Protein AF-A0A662U2E0-F1 (afdb_monomer)

Structure (mmCIF, N/CA/C/O backbone):
data_AF-A0A662U2E0-F1
#
_entry.id   AF-A0A662U2E0-F1
#
loop_
_atom_site.group_PDB
_atom_site.id
_atom_site.type_symbol
_atom_site.label_atom_id
_atom_site.label_alt_id
_atom_site.label_comp_id
_atom_site.label_asym_id
_atom_site.label_entity_id
_atom_site.label_seq_id
_atom_site.pdbx_PDB_ins_code
_atom_site.Cartn_x
_atom_site.Cartn_y
_atom_site.Cartn_z
_atom_site.occupancy
_atom_site.B_iso_or_equiv
_atom_site.auth_seq_id
_atom_site.auth_comp_id
_atom_site.auth_asym_id
_atom_site.auth_atom_id
_atom_site.pdbx_PDB_model_num
ATOM 1 N N . MET A 1 1 ? 13.851 1.435 -2.574 1.00 81.62 1 MET A N 1
ATOM 2 C CA . MET A 1 1 ? 13.559 1.174 -1.147 1.00 81.62 1 MET A CA 1
ATOM 3 C C . MET A 1 1 ? 12.090 1.468 -0.915 1.00 81.62 1 MET A C 1
ATOM 5 O O . MET A 1 1 ? 11.620 2.479 -1.427 1.00 81.62 1 MET A O 1
ATOM 9 N N . ILE A 1 2 ? 11.378 0.579 -0.222 1.00 93.62 2 ILE A N 1
ATOM 10 C CA . ILE A 1 2 ? 9.957 0.772 0.087 1.00 93.62 2 ILE A CA 1
ATOM 11 C C . ILE A 1 2 ? 9.835 1.916 1.096 1.00 93.62 2 ILE A C 1
ATOM 13 O O . ILE A 1 2 ? 10.572 1.949 2.080 1.00 93.62 2 ILE A O 1
ATOM 17 N N . LYS A 1 3 ? 8.917 2.849 0.850 1.00 96.50 3 LYS A N 1
ATOM 18 C CA . LYS A 1 3 ? 8.570 3.929 1.776 1.00 96.50 3 LYS A CA 1
ATOM 19 C C . LYS A 1 3 ? 7.109 3.786 2.162 1.00 96.50 3 LYS A C 1
ATOM 21 O O . LYS A 1 3 ? 6.255 3.674 1.290 1.00 96.50 3 LYS A O 1
ATOM 26 N N . VAL A 1 4 ? 6.831 3.815 3.458 1.00 98.06 4 VAL A N 1
ATOM 27 C CA . VAL A 1 4 ? 5.469 3.790 3.998 1.00 98.06 4 VAL A CA 1
ATOM 28 C C . VAL A 1 4 ? 5.319 4.989 4.918 1.00 98.06 4 VAL A C 1
ATOM 30 O O . VAL A 1 4 ? 6.100 5.152 5.853 1.00 98.06 4 VAL A O 1
ATOM 33 N N . LYS A 1 5 ? 4.338 5.846 4.640 1.00 98.31 5 LYS A N 1
ATOM 34 C CA . LYS A 1 5 ? 4.070 7.056 5.418 1.00 98.31 5 LYS A CA 1
ATOM 35 C C . LYS A 1 5 ? 2.599 7.114 5.801 1.00 98.31 5 LYS A C 1
ATOM 37 O O . LYS A 1 5 ? 1.742 7.131 4.924 1.00 98.31 5 LYS A O 1
ATOM 42 N N . LEU A 1 6 ? 2.308 7.199 7.096 1.00 98.12 6 LEU A N 1
ATOM 43 C CA . LEU A 1 6 ? 0.971 7.536 7.583 1.00 98.12 6 LEU A CA 1
ATOM 44 C C . LEU A 1 6 ? 0.694 9.016 7.286 1.00 98.12 6 LEU A C 1
ATOM 46 O O . LEU A 1 6 ? 1.470 9.879 7.696 1.00 98.12 6 LEU A O 1
ATOM 50 N N . ILE A 1 7 ? -0.387 9.310 6.562 1.00 98.06 7 ILE A N 1
ATOM 51 C CA . ILE A 1 7 ? -0.762 10.687 6.192 1.00 98.06 7 ILE A CA 1
ATOM 52 C C . ILE A 1 7 ? -2.059 11.159 6.850 1.00 98.06 7 ILE A C 1
ATOM 54 O O . ILE A 1 7 ? -2.278 12.361 6.981 1.00 98.06 7 ILE A O 1
ATOM 58 N N . ARG A 1 8 ? -2.917 10.229 7.277 1.00 98.12 8 ARG A N 1
ATOM 59 C CA . ARG A 1 8 ? -4.163 10.529 7.984 1.00 98.12 8 ARG A CA 1
ATOM 60 C C . ARG A 1 8 ? -4.555 9.353 8.864 1.00 98.12 8 ARG A C 1
ATOM 62 O O . ARG A 1 8 ? -4.303 8.208 8.504 1.00 98.12 8 ARG A O 1
ATOM 69 N N . TYR A 1 9 ? -5.189 9.645 9.988 1.00 98.19 9 TYR A N 1
ATOM 70 C CA . TYR A 1 9 ? -5.800 8.656 10.866 1.00 98.19 9 TYR A CA 1
ATOM 71 C C . TYR A 1 9 ? -7.027 9.262 11.559 1.00 98.19 9 TYR A C 1
ATOM 73 O O . TYR A 1 9 ? -7.166 10.490 11.582 1.00 98.19 9 TYR A O 1
ATOM 81 N N . THR A 1 10 ? -7.907 8.421 12.105 1.00 98.38 10 THR A N 1
ATOM 82 C CA . THR A 1 10 ? -8.999 8.846 12.993 1.00 98.38 10 THR A CA 1
ATOM 83 C C . THR A 1 10 ? -8.418 9.328 14.331 1.00 98.38 10 THR A C 1
ATOM 85 O O . THR A 1 10 ? -7.843 8.511 15.058 1.00 98.38 10 THR A O 1
ATOM 88 N N . PRO A 1 11 ? -8.538 10.623 14.691 1.00 96.81 11 PRO A N 1
ATOM 89 C CA . PRO A 1 11 ? -8.102 11.110 15.999 1.00 96.81 11 PRO A CA 1
ATOM 90 C C . PRO A 1 11 ? -8.826 10.369 17.125 1.00 96.81 11 PRO A C 1
ATOM 92 O O . PRO A 1 11 ? -10.008 10.065 16.991 1.00 96.81 11 PRO A O 1
ATOM 95 N N . GLU A 1 12 ? -8.118 10.064 18.216 1.00 96.62 12 GLU A N 1
ATOM 96 C CA . GLU A 1 12 ? -8.661 9.277 19.339 1.00 96.62 12 GLU A CA 1
ATOM 97 C C . GLU A 1 12 ? -9.283 7.928 18.900 1.00 96.62 12 GLU A C 1
ATOM 99 O O . GLU A 1 12 ? -10.229 7.438 19.515 1.00 96.62 12 GLU A O 1
ATOM 104 N N . GLY A 1 13 ? -8.757 7.303 17.836 1.00 97.38 13 GLY A N 1
ATOM 105 C CA . GLY A 1 13 ? -9.325 6.088 17.239 1.00 97.38 13 GLY A CA 1
ATOM 106 C C . GLY A 1 13 ? -9.556 4.943 18.232 1.00 97.38 13 GLY A C 1
ATOM 107 O O . GLY A 1 13 ? -10.618 4.332 18.218 1.00 97.38 13 GLY A O 1
ATOM 108 N N . GLU A 1 14 ? -8.624 4.692 19.153 1.00 97.00 14 GLU A N 1
ATOM 109 C CA . GLU A 1 14 ? -8.792 3.656 20.188 1.00 97.00 14 GLU A CA 1
ATOM 110 C C . GLU A 1 14 ? -9.975 3.951 21.119 1.00 97.00 14 GLU A C 1
ATOM 112 O O . GLU A 1 14 ? -10.781 3.068 21.419 1.00 97.00 14 GLU A O 1
ATOM 117 N N . LYS A 1 15 ? -10.134 5.213 21.526 1.00 97.75 15 LYS A N 1
ATOM 118 C CA . LYS A 1 15 ? -11.264 5.655 22.344 1.00 97.75 15 LYS A CA 1
ATOM 119 C C . LYS A 1 15 ? -12.578 5.536 21.580 1.00 97.75 15 LYS A C 1
ATOM 121 O O . LYS A 1 15 ? -13.570 5.103 22.159 1.00 97.75 15 LYS A O 1
ATOM 126 N N . LEU A 1 16 ? -12.587 5.848 20.283 1.00 97.44 16 LEU A N 1
ATOM 127 C CA . LEU A 1 16 ? -13.752 5.641 19.422 1.00 97.44 16 LEU A CA 1
ATOM 128 C C . LEU A 1 16 ? -14.165 4.168 19.368 1.00 97.44 16 LEU A C 1
ATOM 130 O O . LEU A 1 16 ? -15.339 3.869 19.575 1.00 97.44 16 LEU A O 1
ATOM 134 N N . VAL A 1 17 ? -13.213 3.253 19.168 1.00 97.31 17 VAL A N 1
ATOM 135 C CA . VAL A 1 17 ? -13.472 1.803 19.171 1.00 97.31 17 VAL A CA 1
ATOM 136 C C . VAL A 1 17 ? -14.022 1.353 20.529 1.00 97.31 17 VAL A C 1
ATOM 138 O O . VAL A 1 17 ? -15.043 0.667 20.587 1.00 97.31 17 VAL A O 1
ATOM 141 N N . ALA A 1 18 ? -13.392 1.773 21.630 1.00 97.19 18 ALA A N 1
ATOM 142 C CA . ALA A 1 18 ? -13.803 1.416 22.987 1.00 97.19 18 ALA A CA 1
ATOM 143 C C . ALA A 1 18 ? -15.207 1.934 23.343 1.00 97.19 18 ALA A C 1
ATOM 145 O O . ALA A 1 18 ? -16.041 1.185 23.860 1.00 97.19 18 ALA A O 1
ATOM 146 N N . VAL A 1 19 ? -15.495 3.204 23.042 1.00 96.94 19 VAL A N 1
ATOM 147 C CA . VAL A 1 19 ? -16.810 3.810 23.281 1.00 96.94 19 VAL A CA 1
ATOM 148 C C . VAL A 1 19 ? -17.873 3.147 22.411 1.00 96.94 19 VAL A C 1
ATOM 150 O O . VAL A 1 19 ? -18.921 2.792 22.943 1.00 96.94 19 VAL A O 1
ATOM 153 N N . ALA A 1 20 ? -17.609 2.911 21.122 1.00 95.62 20 ALA A N 1
ATOM 154 C CA . ALA A 1 20 ? -18.548 2.236 20.225 1.00 95.62 20 ALA A CA 1
ATOM 155 C C . ALA A 1 20 ? -18.879 0.814 20.709 1.00 95.62 20 ALA A C 1
ATOM 157 O O . ALA A 1 20 ? -20.051 0.439 20.781 1.00 95.62 20 ALA A O 1
ATOM 158 N N . ALA A 1 21 ? -17.867 0.054 21.140 1.00 95.56 21 ALA A N 1
ATOM 159 C CA . ALA A 1 21 ? -18.065 -1.266 21.730 1.00 95.56 21 ALA A CA 1
ATOM 160 C C . ALA A 1 21 ? -18.942 -1.197 22.991 1.00 95.56 21 ALA A C 1
ATOM 162 O O . ALA A 1 21 ? -19.917 -1.941 23.120 1.00 95.56 21 ALA A O 1
ATOM 163 N N . LYS A 1 22 ? -18.651 -0.264 23.906 1.00 94.75 22 LYS A N 1
ATOM 164 C CA . LYS A 1 22 ? -19.421 -0.075 25.143 1.00 94.75 22 LYS A CA 1
ATOM 165 C C . LYS A 1 22 ? -20.845 0.428 24.888 1.00 94.75 22 LYS A C 1
ATOM 167 O O . LYS A 1 22 ? -21.754 0.078 25.644 1.00 94.75 22 LYS A O 1
ATOM 172 N N . GLN A 1 23 ? -21.056 1.222 23.838 1.00 93.06 23 GLN A N 1
ATOM 173 C CA . GLN A 1 23 ? -22.358 1.791 23.481 1.00 93.06 23 GLN A CA 1
ATOM 174 C C . GLN A 1 23 ? -23.390 0.704 23.169 1.00 93.06 23 GLN A C 1
ATOM 176 O O . GLN A 1 23 ? -24.560 0.870 23.494 1.00 93.06 23 GLN A O 1
ATOM 181 N N . SER A 1 24 ? -22.957 -0.440 22.630 1.00 87.00 24 SER A N 1
ATOM 182 C CA . SER A 1 24 ? -23.836 -1.591 22.379 1.00 87.00 24 SER A CA 1
ATOM 183 C C . SER A 1 24 ? -24.408 -2.238 23.654 1.00 87.00 24 SER A C 1
ATOM 185 O O . SER A 1 24 ? -25.406 -2.951 23.590 1.00 87.00 24 SER A O 1
ATOM 187 N N . LEU A 1 25 ? -23.799 -1.980 24.819 1.00 89.94 25 LEU A N 1
ATOM 188 C CA . LEU A 1 25 ? -24.164 -2.579 26.111 1.00 89.94 25 LEU A CA 1
ATOM 189 C C . LEU A 1 25 ? -24.686 -1.556 27.127 1.00 89.94 25 LEU A C 1
ATOM 191 O O . LEU A 1 25 ? -25.287 -1.925 28.137 1.00 89.94 25 LEU A O 1
ATOM 195 N N . SER A 1 26 ? -24.423 -0.267 26.911 1.00 91.44 26 SER A N 1
ATOM 196 C CA . SER A 1 26 ? -24.744 0.784 27.868 1.00 91.44 26 SER A CA 1
ATOM 197 C C . SER A 1 26 ? -26.009 1.541 27.485 1.00 91.44 26 SER A C 1
ATOM 199 O O . SER A 1 26 ? -26.179 1.952 26.347 1.00 91.44 26 SER A O 1
ATOM 201 N N . ARG A 1 27 ? -26.859 1.836 28.475 1.00 92.19 27 ARG A N 1
ATOM 202 C CA . ARG A 1 27 ? -27.983 2.778 28.317 1.00 92.19 27 ARG A CA 1
ATOM 203 C C . ARG A 1 27 ? -27.552 4.249 28.363 1.00 92.19 27 ARG A C 1
ATOM 205 O O . ARG A 1 27 ? -28.390 5.132 28.219 1.00 92.19 27 ARG A O 1
ATOM 212 N N . LYS A 1 28 ? -26.274 4.525 28.650 1.00 93.75 28 LYS A N 1
ATOM 213 C CA . LYS A 1 28 ? -25.771 5.898 28.750 1.00 93.75 28 LYS A CA 1
ATOM 214 C C . LYS A 1 28 ? -25.567 6.488 27.343 1.00 93.75 28 LYS A C 1
ATOM 216 O O . LYS A 1 28 ? -25.155 5.749 26.448 1.00 93.75 28 LYS A O 1
ATOM 221 N N . PRO A 1 29 ? -25.815 7.795 27.148 1.00 93.88 29 PRO A N 1
ATOM 222 C CA . PRO A 1 29 ? -25.538 8.468 25.880 1.00 93.88 29 PRO A CA 1
ATOM 223 C C . PRO A 1 29 ? -24.054 8.425 25.500 1.00 93.88 29 PRO A C 1
ATOM 225 O O . PRO A 1 29 ? -23.185 8.315 26.373 1.00 93.88 29 PRO A O 1
ATOM 228 N N . PHE A 1 30 ? -23.775 8.576 24.205 1.00 92.88 30 PHE A N 1
ATOM 229 C CA . PHE A 1 30 ? -22.416 8.598 23.664 1.00 92.88 30 PHE A CA 1
ATOM 230 C C . PHE A 1 30 ? -21.558 9.682 24.328 1.00 92.88 30 PHE A C 1
ATOM 232 O O . PHE A 1 30 ? -20.447 9.402 24.771 1.00 92.88 30 PHE A O 1
ATOM 239 N N . GLU A 1 31 ? -22.093 10.893 24.487 1.00 94.94 31 GLU A N 1
ATOM 240 C CA . GLU A 1 31 ? -21.398 12.057 25.047 1.00 94.94 31 GLU A CA 1
ATOM 241 C C . GLU A 1 31 ? -20.920 11.793 26.476 1.00 94.94 31 GLU A C 1
ATOM 243 O O . GLU A 1 31 ? -19.828 12.209 26.868 1.00 94.94 31 GLU A O 1
ATOM 248 N N . TYR A 1 32 ? -21.714 11.047 27.253 1.00 94.56 32 TYR A N 1
ATOM 249 C CA . TYR A 1 32 ? -21.322 10.639 28.596 1.00 94.56 32 TYR A CA 1
ATOM 250 C C . TYR A 1 32 ? -20.114 9.701 28.550 1.00 94.56 32 TYR A C 1
ATOM 252 O O . TYR A 1 32 ? -19.161 9.893 29.303 1.00 94.56 32 TYR A O 1
ATOM 260 N N . GLN A 1 33 ? -20.150 8.679 27.688 1.00 94.69 33 GLN A N 1
ATOM 261 C CA . GLN A 1 33 ? -19.050 7.720 27.575 1.00 94.69 33 GLN A CA 1
ATOM 262 C C . GLN A 1 33 ? -17.790 8.408 27.054 1.00 94.69 33 GLN A C 1
ATOM 264 O O . GLN A 1 33 ? -16.725 8.262 27.646 1.00 94.69 33 GLN A O 1
ATOM 269 N N . TRP A 1 34 ? -17.923 9.225 26.010 1.00 96.00 34 TRP A N 1
ATOM 270 C CA . TRP A 1 34 ? -16.822 9.966 25.409 1.00 96.00 34 TRP A CA 1
ATOM 271 C C . TRP A 1 34 ? -16.145 10.924 26.395 1.00 96.00 34 TRP A C 1
ATOM 273 O O . TRP A 1 34 ? -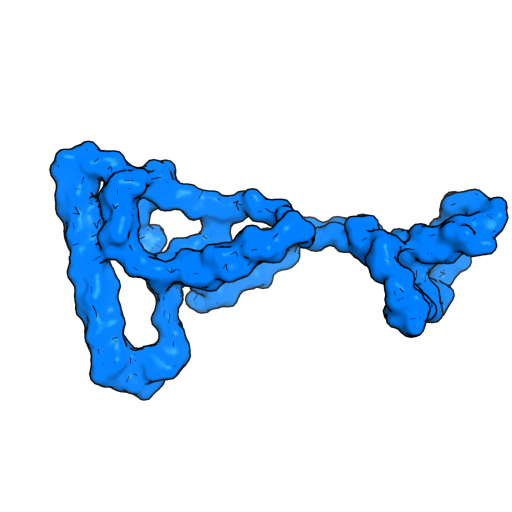14.918 10.996 26.457 1.00 96.00 34 TRP A O 1
ATOM 283 N N . GLY A 1 35 ? -16.936 11.645 27.194 1.00 95.62 35 GLY A N 1
ATOM 284 C CA . GLY A 1 35 ? -16.422 12.623 28.153 1.00 95.62 35 GLY A CA 1
ATOM 285 C C . GLY A 1 35 ? -15.863 12.027 29.449 1.00 95.62 35 GLY A C 1
ATOM 286 O O . GLY A 1 35 ? -15.140 12.719 30.162 1.00 95.62 35 GLY A O 1
ATOM 287 N N . LYS A 1 36 ? -16.208 10.779 29.797 1.00 95.19 36 LYS A N 1
ATOM 288 C CA . LYS A 1 36 ? -15.843 10.166 31.092 1.00 95.19 36 LYS A CA 1
ATOM 289 C C . LYS A 1 36 ? -14.920 8.956 30.992 1.00 95.19 36 LYS A C 1
ATOM 291 O O . LYS A 1 36 ? -14.329 8.594 32.007 1.00 95.19 36 LYS A O 1
ATOM 296 N N . MET A 1 37 ? -14.804 8.325 29.826 1.00 95.62 37 MET A N 1
ATOM 297 C CA . MET A 1 37 ? -13.942 7.159 29.652 1.00 95.62 37 MET A CA 1
ATOM 298 C C . MET A 1 37 ? -12.470 7.570 29.767 1.00 95.62 37 MET A C 1
ATOM 300 O O . MET A 1 37 ? -11.984 8.393 28.995 1.00 95.62 37 MET A O 1
ATOM 304 N N . SER A 1 38 ? -11.783 7.000 30.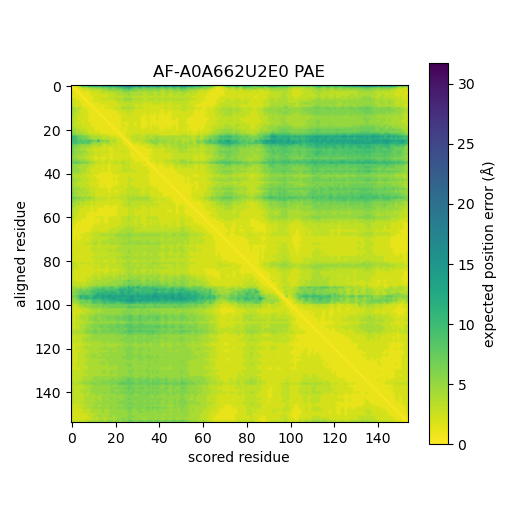756 1.00 97.19 38 SER A N 1
ATOM 305 C CA . SER A 1 38 ? -10.343 7.199 30.970 1.00 97.19 38 SER A CA 1
ATOM 306 C C . SER A 1 38 ? -9.505 6.306 30.052 1.00 97.19 38 SER A C 1
ATOM 308 O O . SER A 1 38 ? -9.987 5.257 29.630 1.00 97.19 38 SER A O 1
ATOM 310 N N . ASP A 1 39 ? -8.232 6.640 29.832 1.00 96.88 39 ASP A N 1
ATOM 311 C CA . ASP A 1 39 ? -7.315 5.831 29.007 1.00 96.88 39 ASP A CA 1
ATOM 312 C C . ASP A 1 39 ? -7.191 4.381 29.503 1.00 96.88 39 ASP A C 1
ATOM 314 O O . ASP A 1 39 ? -7.187 3.438 28.714 1.00 96.88 39 ASP A O 1
ATOM 318 N N . LYS A 1 40 ? -7.190 4.178 30.829 1.00 97.75 40 LYS A N 1
ATOM 319 C CA . LYS A 1 40 ? -7.205 2.833 31.430 1.00 97.75 40 LYS A CA 1
ATOM 320 C C . LYS A 1 40 ? -8.464 2.056 31.053 1.00 97.75 40 LYS A C 1
ATOM 322 O O . LYS A 1 40 ? -8.411 0.853 30.821 1.00 97.75 40 LYS A O 1
ATOM 327 N N . GLU A 1 41 ? -9.608 2.733 31.019 1.00 96.62 41 GLU A N 1
ATOM 328 C CA . GLU A 1 41 ? -10.869 2.116 30.620 1.00 96.62 41 GLU A CA 1
ATOM 329 C C . GLU A 1 41 ? -10.909 1.843 29.108 1.00 96.62 41 GLU A C 1
ATOM 331 O O . GLU A 1 41 ? -11.386 0.779 28.714 1.00 96.62 41 GLU A O 1
ATOM 336 N N . VAL A 1 42 ? -10.352 2.733 28.273 1.00 97.69 42 VAL A N 1
ATOM 337 C CA . VAL A 1 42 ? -10.164 2.490 26.830 1.00 97.69 42 VAL A CA 1
ATOM 338 C C . VAL A 1 42 ? -9.378 1.198 26.614 1.00 97.69 42 VAL A C 1
ATOM 340 O O . VAL A 1 42 ? -9.849 0.311 25.905 1.00 97.69 42 VAL A O 1
ATOM 343 N N . GLU A 1 43 ? -8.233 1.039 27.284 1.00 97.69 43 GLU A N 1
ATOM 344 C CA . GLU A 1 43 ? -7.394 -0.158 27.168 1.00 97.69 43 GLU A CA 1
ATOM 345 C C . GLU A 1 43 ? -8.147 -1.440 27.568 1.00 97.69 43 GLU A C 1
ATOM 347 O O . GLU A 1 43 ? -8.052 -2.466 26.884 1.00 97.69 43 GLU A O 1
ATOM 352 N N . VAL A 1 44 ? -8.931 -1.389 28.653 1.00 97.19 44 VAL A N 1
ATOM 353 C CA . VAL A 1 44 ? -9.783 -2.510 29.082 1.00 97.19 44 VAL A CA 1
ATOM 354 C C . VAL A 1 44 ? -10.772 -2.885 27.980 1.00 97.19 44 VAL A C 1
ATOM 356 O O . VAL A 1 44 ? -10.870 -4.062 27.628 1.00 97.19 44 VAL A O 1
ATOM 359 N N . TRP A 1 45 ? -11.474 -1.912 27.399 1.00 96.12 45 TRP A N 1
ATOM 360 C CA . TRP A 1 45 ? -12.465 -2.185 26.360 1.00 96.12 45 TRP A CA 1
ATOM 361 C C . TRP A 1 45 ? -11.847 -2.677 25.055 1.00 96.12 45 TRP A C 1
ATOM 363 O O . TRP A 1 45 ? -12.372 -3.629 24.482 1.00 96.12 45 TRP A O 1
ATOM 373 N N . ILE A 1 46 ? -10.708 -2.129 24.622 1.00 97.25 46 ILE A N 1
ATOM 374 C CA . ILE A 1 46 ? -9.959 -2.652 23.470 1.00 97.25 46 ILE A CA 1
ATOM 375 C C . ILE A 1 46 ? -9.636 -4.138 23.674 1.00 97.25 46 ILE A C 1
ATOM 377 O O . ILE A 1 46 ? -9.958 -4.964 22.817 1.00 97.25 46 ILE A O 1
ATOM 381 N N . LYS A 1 47 ? -9.095 -4.521 24.836 1.00 96.94 47 LYS A N 1
ATOM 382 C CA . LYS A 1 47 ? -8.808 -5.933 25.147 1.00 96.94 47 LYS A CA 1
ATOM 383 C C . LYS A 1 47 ? -10.073 -6.794 25.175 1.00 96.94 47 LYS A C 1
ATOM 385 O O . LYS A 1 47 ? -10.048 -7.921 24.684 1.00 96.94 47 LYS A O 1
ATOM 390 N N . GLU A 1 48 ? -11.177 -6.287 25.722 1.00 95.12 48 GLU A N 1
ATOM 391 C CA . GLU A 1 48 ? -12.456 -7.007 25.736 1.00 95.12 48 GLU A CA 1
ATOM 392 C C . GLU A 1 48 ? -13.018 -7.234 24.328 1.00 95.12 48 GLU A C 1
ATOM 394 O O . GLU A 1 48 ? -13.524 -8.325 24.060 1.00 95.12 48 GLU A O 1
ATOM 399 N N . THR A 1 49 ? -12.884 -6.269 23.408 1.00 95.75 49 THR A N 1
ATOM 400 C CA . THR A 1 49 ? -13.315 -6.472 22.013 1.00 95.75 49 THR A CA 1
ATOM 401 C C . THR A 1 49 ? -12.569 -7.628 21.346 1.00 95.75 49 THR A C 1
ATOM 403 O O . THR A 1 49 ? -13.203 -8.462 20.701 1.00 95.75 49 THR A O 1
ATOM 406 N N . LEU A 1 50 ? -11.255 -7.747 21.573 1.00 95.62 50 LEU A N 1
ATOM 407 C CA . LEU A 1 50 ? -10.439 -8.843 21.042 1.00 95.62 50 LEU A CA 1
ATOM 408 C C . LEU A 1 50 ? -10.824 -10.190 21.660 1.00 95.62 50 LEU A C 1
ATOM 410 O O . LEU A 1 50 ? -11.064 -11.151 20.934 1.00 95.62 50 LEU A O 1
ATOM 414 N N . LYS A 1 51 ? -10.949 -10.261 22.994 1.00 96.44 51 LYS A N 1
ATOM 415 C CA . LYS A 1 51 ? -11.330 -11.497 23.706 1.00 96.44 51 LYS A CA 1
ATOM 416 C C . LYS A 1 51 ? -12.670 -12.061 23.240 1.00 96.44 51 LYS A C 1
ATOM 418 O O . LYS A 1 51 ? -12.848 -13.274 23.208 1.00 96.44 51 LYS A O 1
ATOM 423 N N . ARG A 1 52 ? -13.620 -11.182 22.914 1.00 93.81 52 ARG A N 1
ATOM 424 C CA . ARG A 1 52 ? -14.985 -11.551 22.513 1.00 93.81 52 ARG A CA 1
ATOM 425 C C . ARG A 1 52 ? -15.156 -11.680 21.001 1.00 93.81 52 ARG A C 1
ATOM 427 O O . ARG A 1 52 ? -16.269 -11.930 20.553 1.00 93.81 52 ARG A O 1
ATOM 434 N N . ASN A 1 53 ? -14.090 -11.472 20.222 1.00 95.00 53 ASN A N 1
ATOM 435 C CA . ASN A 1 53 ? -14.145 -11.381 18.763 1.00 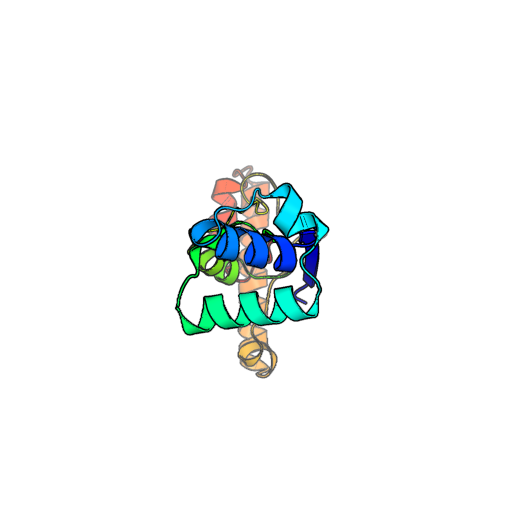95.00 53 ASN A CA 1
ATOM 436 C C . ASN A 1 53 ? -15.176 -10.342 18.260 1.00 95.00 53 ASN A C 1
ATOM 438 O O . ASN A 1 53 ? -15.800 -10.502 17.211 1.00 95.00 53 ASN A O 1
ATOM 442 N N . HIS A 1 54 ? -15.381 -9.267 19.026 1.00 95.06 54 HIS A N 1
ATOM 443 C CA . HIS A 1 54 ? -16.272 -8.168 18.666 1.00 95.06 54 HIS A CA 1
ATOM 444 C C . HIS A 1 54 ? -15.499 -7.148 17.825 1.00 95.06 54 HIS A C 1
ATOM 446 O O . HIS A 1 54 ? -15.075 -6.106 18.318 1.00 95.06 54 HIS A O 1
ATOM 452 N N . LEU A 1 55 ? -15.265 -7.487 16.556 1.00 95.81 55 LEU A N 1
ATOM 453 C CA . LEU A 1 55 ? -14.361 -6.731 15.683 1.00 95.81 55 LEU A CA 1
ATOM 454 C C . LEU A 1 55 ? -15.031 -5.576 14.926 1.00 95.81 55 LEU A C 1
ATOM 456 O O . LEU A 1 55 ? -14.334 -4.660 14.509 1.00 95.81 55 LEU A O 1
ATOM 460 N N . SER A 1 56 ? -16.360 -5.553 14.799 1.00 96.25 56 SER A N 1
ATOM 461 C CA . SER A 1 56 ? -17.053 -4.493 14.047 1.00 96.25 56 SER A CA 1
ATOM 462 C C . SER A 1 56 ? -16.776 -3.057 14.535 1.00 96.25 56 SER A C 1
ATOM 464 O O . SER A 1 56 ? -16.680 -2.177 13.684 1.00 96.25 56 SER A O 1
ATOM 466 N N . PRO A 1 57 ? -16.565 -2.758 15.841 1.00 96.38 57 PRO A N 1
ATOM 467 C CA . PRO A 1 57 ? -16.225 -1.399 16.272 1.00 96.38 57 PRO A CA 1
ATOM 468 C C . PRO A 1 57 ? -14.863 -0.918 15.755 1.00 96.38 57 PRO A C 1
ATOM 470 O O . PRO A 1 57 ? -14.646 0.287 15.654 1.00 96.38 57 PRO A O 1
ATOM 473 N N . TRP A 1 58 ? -13.950 -1.836 15.410 1.00 96.94 58 TRP A N 1
ATOM 474 C CA . TRP A 1 58 ? -12.625 -1.501 14.880 1.00 96.94 58 TRP A CA 1
ATOM 475 C C . TRP A 1 58 ? -12.701 -0.839 13.504 1.00 96.94 58 TRP A C 1
ATOM 477 O O . TRP A 1 58 ? -11.828 -0.045 13.164 1.00 96.94 58 TRP A O 1
ATOM 487 N N . GLU A 1 59 ? -13.771 -1.095 12.747 1.00 97.44 59 GLU A N 1
ATOM 488 C CA . GLU A 1 59 ? -14.003 -0.503 11.425 1.00 97.44 59 GLU A CA 1
ATOM 489 C C . GLU A 1 59 ? -14.207 1.023 11.479 1.00 97.44 59 GLU A C 1
ATOM 491 O O . GLU A 1 59 ? -14.074 1.703 10.464 1.00 97.44 59 GLU A O 1
ATOM 496 N N . HIS A 1 60 ? -14.484 1.595 12.659 1.00 96.38 60 HIS A N 1
ATOM 497 C CA . HIS A 1 60 ? -14.614 3.043 12.845 1.00 96.38 60 HIS A CA 1
ATOM 498 C C . HIS A 1 60 ? -13.266 3.789 12.866 1.00 96.38 60 HIS A C 1
ATOM 500 O O . HIS A 1 60 ? -13.230 5.003 12.640 1.00 96.38 60 HIS A O 1
ATOM 506 N N . SER A 1 61 ? -12.154 3.094 13.137 1.00 97.62 61 SER A N 1
ATOM 507 C CA . SER A 1 61 ? -10.815 3.691 13.138 1.00 97.62 61 SER A CA 1
ATOM 508 C C . SER A 1 61 ? -10.132 3.464 11.791 1.00 97.62 61 SER A C 1
ATOM 510 O O . SER A 1 61 ? -9.799 2.339 11.423 1.00 97.62 61 SER A O 1
ATOM 512 N N . VAL A 1 62 ? -9.917 4.544 11.039 1.00 98.25 62 VAL A N 1
ATOM 513 C CA . VAL A 1 62 ? -9.424 4.497 9.660 1.00 98.25 62 VAL A CA 1
ATOM 514 C C . VAL A 1 62 ? -8.047 5.142 9.582 1.00 98.25 62 VAL A C 1
ATOM 516 O O . VAL A 1 62 ? -7.803 6.190 10.178 1.00 98.25 62 VAL A O 1
ATOM 519 N N . TYR A 1 63 ? -7.154 4.533 8.802 1.00 98.38 63 TYR A N 1
ATOM 520 C CA . TYR A 1 63 ? -5.792 5.007 8.566 1.00 98.38 63 TYR A CA 1
ATOM 521 C C . TYR A 1 63 ? -5.537 5.110 7.063 1.00 98.38 63 TYR A C 1
ATOM 523 O O . TYR A 1 63 ? -5.905 4.224 6.293 1.00 98.38 63 TYR A O 1
ATOM 531 N N . THR A 1 64 ? -4.879 6.185 6.637 1.00 98.56 64 THR A N 1
ATOM 532 C CA . THR A 1 64 ? -4.480 6.404 5.245 1.00 98.56 64 THR A CA 1
ATOM 533 C C . THR A 1 64 ? -2.966 6.470 5.156 1.00 98.56 64 THR A C 1
ATOM 535 O O . THR A 1 64 ? -2.325 7.306 5.801 1.00 98.56 64 THR A O 1
ATOM 538 N N . PHE A 1 65 ? -2.403 5.617 4.306 1.00 98.50 65 PHE A N 1
ATOM 539 C CA . PHE A 1 65 ? -0.971 5.545 4.052 1.00 98.50 65 PHE A CA 1
ATOM 540 C C . PHE A 1 65 ? -0.647 5.965 2.621 1.00 98.50 65 PHE A C 1
ATOM 542 O O . PHE A 1 65 ? -1.402 5.687 1.693 1.00 98.50 65 PHE A O 1
ATOM 549 N N . VAL A 1 66 ? 0.516 6.583 2.450 1.00 98.38 66 VAL A N 1
ATOM 550 C CA . VAL A 1 66 ? 1.220 6.660 1.169 1.00 98.38 66 VAL A CA 1
ATOM 551 C C . VAL A 1 66 ? 2.266 5.554 1.166 1.00 98.38 66 VAL A C 1
ATOM 553 O O . VAL A 1 66 ? 3.075 5.461 2.093 1.00 98.38 66 VAL A O 1
ATOM 556 N N . ILE A 1 67 ? 2.236 4.715 0.134 1.00 98.19 67 ILE A N 1
ATOM 557 C CA . ILE A 1 67 ? 3.155 3.593 -0.040 1.00 98.19 67 ILE A CA 1
ATOM 558 C C . ILE A 1 67 ? 3.875 3.802 -1.366 1.00 98.19 67 ILE A C 1
ATOM 560 O O . ILE A 1 67 ? 3.235 3.833 -2.404 1.00 98.19 67 ILE A O 1
ATOM 564 N N . GLU A 1 68 ? 5.197 3.932 -1.350 1.00 96.88 68 GLU A N 1
ATOM 565 C CA . GLU A 1 68 ? 6.003 4.126 -2.558 1.00 96.88 68 GLU A CA 1
ATOM 566 C C . GLU A 1 68 ? 7.094 3.062 -2.668 1.00 96.88 68 GLU A C 1
ATOM 568 O O . GLU A 1 68 ? 7.588 2.532 -1.670 1.00 96.88 68 GLU A O 1
ATOM 573 N N . GLY A 1 69 ? 7.522 2.775 -3.898 1.00 96.00 69 GLY A N 1
ATOM 574 C CA . GLY A 1 69 ? 8.658 1.886 -4.145 1.00 96.00 69 GLY A CA 1
ATOM 575 C C . GLY A 1 69 ? 8.337 0.401 -3.966 1.00 96.00 69 GLY A C 1
ATOM 576 O O . GLY A 1 69 ? 9.261 -0.394 -3.796 1.00 96.00 69 GLY A O 1
ATOM 577 N N . ILE A 1 70 ? 7.054 0.028 -4.012 1.00 97.62 70 ILE A N 1
ATOM 578 C CA . ILE A 1 70 ? 6.598 -1.365 -4.129 1.00 97.62 70 ILE A CA 1
ATOM 579 C C . ILE A 1 70 ? 6.484 -1.761 -5.605 1.00 97.62 70 ILE A C 1
ATOM 581 O O . ILE A 1 70 ? 6.317 -0.897 -6.464 1.00 97.62 70 ILE A O 1
ATOM 585 N N . SER A 1 71 ? 6.566 -3.053 -5.924 1.00 97.56 71 SER A N 1
ATOM 586 C CA . SER A 1 71 ? 6.423 -3.540 -7.304 1.00 97.56 71 SER A CA 1
ATOM 587 C C . SER A 1 71 ? 4.965 -3.587 -7.760 1.00 97.56 71 SER A C 1
ATOM 589 O O . SER A 1 71 ? 4.043 -3.660 -6.939 1.00 97.56 71 SER A O 1
ATOM 591 N N . ARG A 1 72 ? 4.740 -3.647 -9.078 1.00 96.94 72 ARG A N 1
ATOM 592 C CA . ARG A 1 72 ? 3.415 -3.945 -9.643 1.00 96.94 72 ARG A CA 1
ATOM 593 C C . ARG A 1 72 ? 2.880 -5.286 -9.149 1.00 96.94 72 ARG A C 1
ATOM 595 O O . ARG A 1 72 ? 1.738 -5.322 -8.692 1.00 96.94 72 ARG A O 1
ATOM 602 N N . ALA A 1 73 ? 3.716 -6.326 -9.107 1.00 97.62 73 ALA A N 1
ATOM 603 C CA . ALA A 1 73 ? 3.347 -7.619 -8.522 1.00 97.62 73 ALA A CA 1
ATOM 604 C C . ALA A 1 73 ? 2.842 -7.494 -7.074 1.00 97.62 73 ALA A C 1
ATOM 606 O O . ALA A 1 73 ? 1.815 -8.073 -6.729 1.00 97.62 73 ALA A O 1
ATOM 607 N N . CYS A 1 74 ? 3.533 -6.715 -6.236 1.00 97.75 74 CYS A N 1
ATOM 608 C CA . CYS A 1 74 ? 3.118 -6.467 -4.856 1.00 97.75 74 CYS A CA 1
ATOM 609 C C . CYS A 1 74 ? 1.771 -5.737 -4.809 1.00 97.75 74 CYS A C 1
ATOM 611 O O . CYS A 1 74 ? 0.856 -6.186 -4.121 1.00 97.75 74 CYS A O 1
ATOM 613 N N . SER A 1 75 ? 1.604 -4.673 -5.603 1.00 97.94 75 SER A N 1
ATOM 614 C CA . SER A 1 75 ? 0.337 -3.935 -5.650 1.00 97.94 75 SER A CA 1
ATOM 615 C C . SER A 1 75 ? -0.840 -4.798 -6.116 1.00 97.94 75 SER A C 1
ATOM 617 O O . SER A 1 75 ? -1.926 -4.679 -5.565 1.00 97.94 75 SER A O 1
ATOM 619 N N . HIS A 1 76 ? -0.619 -5.731 -7.050 1.00 97.88 76 HIS A N 1
ATOM 620 C CA . HIS A 1 76 ? -1.642 -6.677 -7.504 1.00 97.88 76 HIS A CA 1
ATOM 621 C C . HIS A 1 76 ? -2.117 -7.629 -6.404 1.00 97.88 76 HIS A C 1
ATOM 623 O O . HIS A 1 76 ? -3.263 -8.065 -6.460 1.00 97.88 76 HIS A O 1
ATOM 629 N N . GLN A 1 77 ? -1.273 -7.949 -5.416 1.00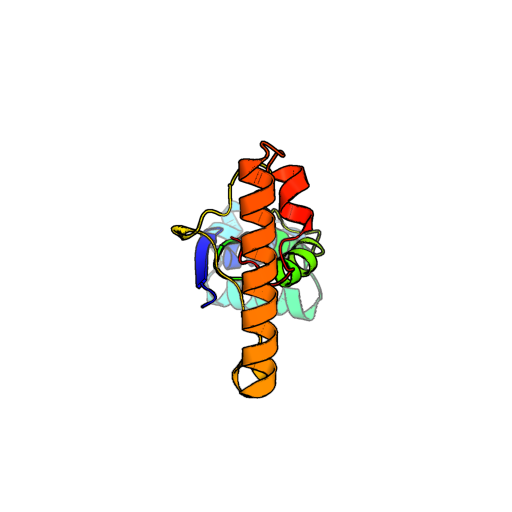 98.38 77 GLN A N 1
ATOM 630 C CA . GLN A 1 77 ? -1.698 -8.694 -4.228 1.00 98.38 77 GLN A CA 1
ATOM 631 C C . GLN A 1 77 ? -2.376 -7.771 -3.214 1.00 98.38 77 GLN A C 1
ATOM 633 O O . GLN A 1 77 ? -3.429 -8.113 -2.682 1.00 98.38 77 GLN A O 1
ATOM 638 N N . LEU A 1 78 ? -1.824 -6.573 -3.002 1.00 97.75 78 LEU A N 1
ATOM 639 C CA . LEU A 1 78 ? -2.351 -5.599 -2.048 1.00 97.75 78 LEU A CA 1
ATOM 640 C C . LEU A 1 78 ? -3.816 -5.242 -2.333 1.00 97.75 78 LEU A C 1
ATOM 642 O O . LEU A 1 78 ? -4.639 -5.287 -1.426 1.00 97.75 78 LEU A O 1
ATOM 646 N N . VAL A 1 79 ? -4.166 -4.964 -3.591 1.00 97.88 79 VAL A N 1
ATOM 647 C CA . VAL A 1 79 ? -5.535 -4.568 -3.977 1.00 97.88 79 VAL A CA 1
ATOM 648 C C . VAL A 1 79 ? -6.557 -5.710 -3.907 1.00 97.88 79 VAL A C 1
ATOM 650 O O . VAL A 1 79 ? -7.743 -5.498 -4.147 1.00 97.88 79 VAL A O 1
ATOM 653 N N . ARG A 1 80 ? -6.137 -6.940 -3.570 1.00 98.06 80 ARG A N 1
ATOM 654 C CA . ARG A 1 80 ? -7.059 -8.062 -3.312 1.00 98.06 80 ARG A CA 1
ATOM 655 C C . ARG A 1 80 ? -7.736 -7.953 -1.946 1.00 98.06 80 ARG A C 1
ATOM 657 O O . ARG A 1 80 ? -8.752 -8.616 -1.725 1.00 98.06 80 ARG A O 1
ATOM 664 N N . HIS A 1 81 ? -7.213 -7.121 -1.046 1.00 98.06 81 HIS A N 1
ATOM 665 C CA . HIS A 1 81 ? -7.845 -6.815 0.232 1.00 98.06 81 HIS A CA 1
ATOM 666 C C . HIS A 1 81 ? -9.001 -5.830 0.007 1.00 98.06 81 HIS A C 1
ATOM 668 O O . HIS A 1 81 ? -8.818 -4.627 -0.099 1.00 98.06 81 HIS A O 1
ATOM 674 N N . ARG A 1 82 ? -10.220 -6.366 -0.104 1.00 97.69 82 ARG A N 1
ATOM 675 C CA . ARG A 1 82 ? -11.409 -5.608 -0.542 1.00 97.69 82 ARG A CA 1
ATOM 676 C C . ARG A 1 82 ? -11.935 -4.593 0.478 1.00 97.69 82 ARG A C 1
ATOM 678 O O . ARG A 1 82 ? -12.671 -3.695 0.091 1.00 97.69 82 ARG A O 1
ATOM 685 N N . ILE A 1 83 ? -11.589 -4.741 1.758 1.00 97.25 83 ILE A N 1
ATOM 686 C CA . ILE A 1 83 ? -11.985 -3.812 2.829 1.00 97.25 83 ILE A CA 1
ATOM 687 C C . ILE A 1 83 ? -10.867 -2.777 2.999 1.00 97.25 83 ILE A C 1
ATOM 689 O O . ILE A 1 83 ? -10.133 -2.776 3.983 1.00 97.25 83 ILE A O 1
ATOM 693 N N . ALA A 1 84 ? -10.676 -1.968 1.959 1.00 97.56 84 ALA A N 1
ATOM 694 C CA . ALA A 1 84 ? -9.722 -0.868 1.883 1.00 97.56 84 ALA A CA 1
ATOM 695 C C . ALA A 1 84 ? -10.029 -0.013 0.643 1.00 97.56 84 ALA A C 1
ATOM 697 O O . ALA A 1 84 ? -10.703 -0.460 -0.286 1.00 97.56 84 ALA A O 1
ATOM 698 N N . SER A 1 85 ? -9.493 1.204 0.616 1.00 97.88 85 SER A N 1
ATOM 699 C CA . SER A 1 85 ? -9.638 2.136 -0.505 1.00 97.88 85 SER A CA 1
ATOM 700 C C . SER A 1 85 ? -8.271 2.437 -1.108 1.00 97.88 85 SER A C 1
ATOM 702 O O . SER A 1 85 ? -7.321 2.714 -0.376 1.00 97.88 85 SER A O 1
ATOM 704 N N . TYR A 1 86 ? -8.171 2.408 -2.439 1.00 98.00 86 TYR A N 1
ATOM 705 C CA . TYR A 1 86 ? -6.898 2.526 -3.151 1.00 98.00 86 TYR A CA 1
ATOM 706 C C . TYR A 1 86 ? -6.937 3.615 -4.216 1.00 98.00 86 TYR A C 1
ATOM 708 O O . TYR A 1 86 ? -7.858 3.673 -5.029 1.00 98.00 86 TYR A O 1
ATOM 716 N N . THR A 1 87 ? -5.860 4.391 -4.271 1.00 97.44 87 THR A N 1
ATOM 717 C CA . THR A 1 87 ? -5.504 5.232 -5.413 1.00 97.44 87 THR A CA 1
ATOM 718 C C . THR A 1 87 ? -4.081 4.868 -5.792 1.00 97.44 87 THR A C 1
ATOM 720 O O . THR A 1 87 ? -3.189 4.968 -4.958 1.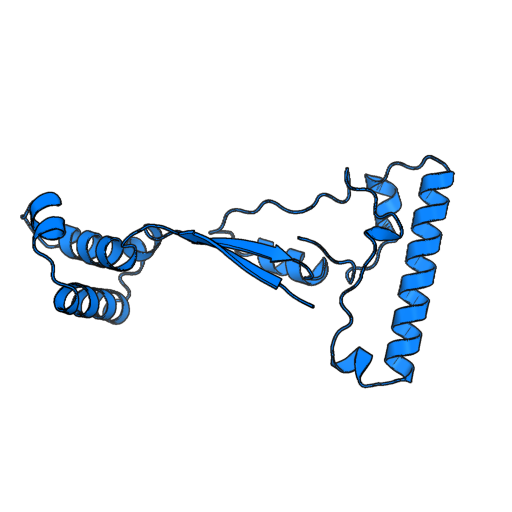00 97.44 87 THR A O 1
ATOM 723 N N . GLN A 1 88 ? -3.874 4.427 -7.030 1.00 97.19 88 GLN A N 1
ATOM 724 C CA . GLN A 1 88 ? -2.587 3.913 -7.493 1.00 97.19 88 GLN A CA 1
ATOM 725 C C . GLN A 1 88 ? -2.122 4.667 -8.741 1.00 97.19 88 GLN A C 1
ATOM 727 O O . GLN A 1 88 ? -2.929 5.025 -9.602 1.00 97.19 88 GLN A O 1
ATOM 732 N N . LEU A 1 89 ? -0.808 4.858 -8.882 1.00 95.44 89 LEU A N 1
ATOM 733 C CA . LEU A 1 89 ? -0.199 5.426 -10.082 1.00 95.44 89 LEU A CA 1
ATOM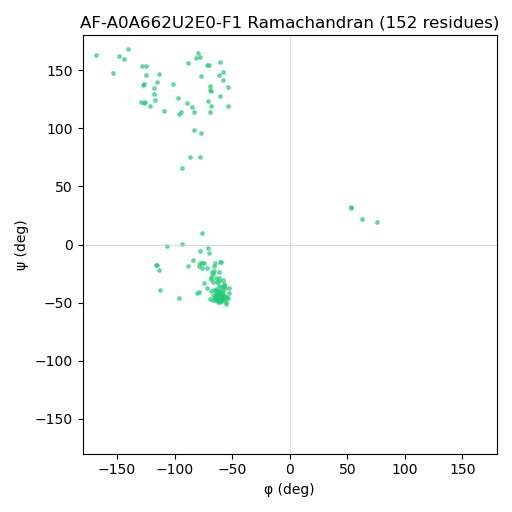 734 C C . LEU A 1 89 ? -0.627 4.648 -11.339 1.00 95.44 89 LEU A C 1
ATOM 736 O O . LEU A 1 89 ? -0.322 3.460 -11.493 1.00 95.44 89 LEU A O 1
ATOM 740 N N . SER A 1 90 ? -1.290 5.328 -12.275 1.00 95.38 90 SER A N 1
ATOM 741 C CA . SER A 1 90 ? -1.777 4.721 -13.516 1.00 95.38 90 SER A CA 1
ATOM 742 C C . SER A 1 90 ? -0.702 4.692 -14.600 1.00 95.38 90 SER A C 1
ATOM 744 O O . SER A 1 90 ? -0.294 5.737 -15.095 1.00 95.38 90 SER A O 1
ATOM 746 N N . GLN A 1 91 ? -0.322 3.497 -15.055 1.00 93.56 91 GLN A N 1
ATOM 747 C CA . GLN A 1 91 ? 0.538 3.317 -16.238 1.00 93.56 91 GLN A CA 1
ATOM 748 C C . GLN A 1 91 ? -0.150 3.663 -17.569 1.00 93.56 91 GLN A C 1
ATOM 750 O O . GLN A 1 91 ? 0.512 3.678 -18.599 1.00 93.56 91 GLN A O 1
ATOM 755 N N . ARG A 1 92 ? -1.462 3.937 -17.575 1.00 92.25 92 ARG A N 1
ATOM 756 C CA . ARG A 1 92 ? -2.168 4.400 -18.785 1.00 92.25 92 ARG A CA 1
ATOM 757 C C . ARG A 1 92 ? -1.847 5.859 -19.103 1.00 92.25 92 ARG A C 1
ATOM 759 O O . ARG A 1 92 ? -1.790 6.238 -20.264 1.00 92.25 92 ARG A O 1
ATOM 766 N N . PHE A 1 93 ? -1.634 6.661 -18.060 1.00 87.94 93 PHE A N 1
ATOM 767 C CA . PHE A 1 93 ? -1.436 8.108 -18.170 1.00 87.94 93 PHE A CA 1
ATOM 768 C C . PHE A 1 93 ? -0.015 8.531 -17.785 1.00 87.94 93 PHE A C 1
ATOM 770 O O . PHE A 1 93 ? 0.573 9.389 -18.439 1.00 87.94 93 PHE A O 1
ATOM 777 N N . ALA A 1 94 ? 0.568 7.917 -16.751 1.00 89.06 94 ALA A N 1
ATOM 778 C CA . ALA A 1 94 ? 1.925 8.214 -16.313 1.00 89.06 94 ALA A CA 1
ATOM 779 C C . ALA A 1 94 ? 2.936 7.432 -17.159 1.00 89.06 94 ALA A C 1
ATOM 781 O O . ALA A 1 94 ? 3.196 6.251 -16.912 1.00 89.06 94 ALA A O 1
ATOM 782 N N . LYS A 1 95 ? 3.507 8.104 -18.165 1.00 87.50 95 LYS A N 1
ATOM 783 C CA . LYS A 1 95 ? 4.584 7.543 -18.985 1.00 87.50 95 LYS A CA 1
ATOM 784 C C . LYS A 1 95 ? 5.786 7.208 -18.103 1.00 87.50 95 LYS A C 1
ATOM 786 O O . LYS A 1 95 ? 6.301 8.065 -17.388 1.00 87.50 95 LYS A O 1
ATOM 791 N N . MET A 1 96 ? 6.268 5.975 -18.215 1.00 85.75 96 MET A N 1
ATOM 792 C CA . MET A 1 96 ? 7.504 5.535 -17.572 1.00 85.75 96 MET A CA 1
ATOM 793 C C . MET A 1 96 ? 8.712 6.047 -18.364 1.00 85.75 96 MET A C 1
ATOM 795 O O . MET A 1 96 ? 9.307 5.302 -19.128 1.00 85.75 96 MET A O 1
ATOM 799 N N . ILE A 1 97 ? 9.028 7.337 -18.256 1.00 85.00 97 ILE A N 1
ATOM 800 C CA . ILE A 1 97 ? 10.266 7.899 -18.822 1.00 85.00 97 ILE A CA 1
ATOM 801 C C . ILE A 1 97 ? 11.456 7.606 -17.902 1.00 85.00 97 ILE A C 1
ATOM 803 O O . ILE A 1 97 ? 11.265 7.257 -16.739 1.00 85.00 97 ILE A O 1
ATOM 807 N N . LYS A 1 98 ? 12.684 7.774 -18.406 1.00 83.81 98 LYS A N 1
ATOM 808 C CA . LYS A 1 98 ? 13.918 7.287 -17.758 1.00 83.81 98 LYS A CA 1
ATOM 809 C C . LYS A 1 98 ? 14.066 7.739 -16.304 1.00 83.81 98 LYS A C 1
ATOM 811 O O . LYS A 1 98 ? 14.504 6.959 -15.471 1.00 83.81 98 LYS A O 1
ATOM 816 N N . GLU A 1 99 ? 13.661 8.968 -16.001 1.00 85.88 99 GLU A N 1
ATOM 817 C CA . GLU A 1 99 ? 13.728 9.549 -14.655 1.00 85.88 99 GLU A CA 1
ATOM 818 C C . GLU A 1 99 ? 12.754 8.898 -13.655 1.00 85.88 99 GLU A C 1
ATOM 820 O O . GLU A 1 99 ? 13.030 8.835 -12.460 1.00 85.88 99 GLU A O 1
ATOM 825 N N . TYR A 1 100 ? 11.630 8.365 -14.141 1.00 84.38 100 TYR A N 1
ATOM 826 C CA . TYR A 1 100 ? 10.589 7.737 -13.320 1.00 84.38 100 TYR A CA 1
ATOM 827 C C . TYR A 1 100 ? 10.566 6.211 -13.437 1.00 84.38 100 TYR A C 1
ATOM 829 O O . TYR A 1 100 ? 9.771 5.552 -12.764 1.00 84.38 100 TYR A O 1
ATOM 837 N N . PHE A 1 101 ? 11.438 5.632 -14.262 1.00 92.44 101 PHE A N 1
ATOM 838 C CA . PHE A 1 101 ? 11.550 4.191 -14.399 1.00 92.44 101 PHE A CA 1
ATOM 839 C C . PHE A 1 101 ? 12.438 3.612 -13.298 1.00 92.44 101 PHE A C 1
ATOM 841 O O . PHE A 1 101 ? 13.642 3.847 -13.237 1.00 92.44 101 PHE A O 1
ATOM 848 N N . SER A 1 102 ? 11.835 2.813 -12.426 1.00 94.88 102 SER A N 1
ATOM 849 C CA . SER A 1 102 ? 12.564 2.024 -11.438 1.00 94.88 102 SER A CA 1
ATOM 850 C C . SER A 1 102 ? 11.882 0.679 -11.226 1.00 94.88 102 SER A C 1
ATOM 852 O O . SER A 1 102 ? 10.700 0.501 -11.533 1.00 94.88 102 SER A O 1
ATOM 854 N N . VAL A 1 103 ? 12.639 -0.281 -10.700 1.00 96.81 103 VAL A N 1
ATOM 855 C CA . VAL A 1 103 ? 12.166 -1.638 -10.420 1.00 96.81 103 VAL A CA 1
ATOM 856 C C . VAL A 1 103 ? 12.487 -2.044 -8.987 1.00 96.81 103 VAL A C 1
ATOM 858 O O . VAL A 1 103 ? 13.443 -1.559 -8.382 1.00 96.81 103 VAL A O 1
ATOM 861 N N . VAL A 1 104 ? 11.694 -2.960 -8.441 1.00 97.50 104 VAL A N 1
ATOM 862 C CA . VAL A 1 104 ? 12.010 -3.667 -7.199 1.00 97.50 104 VAL A CA 1
ATOM 863 C C . VAL A 1 104 ? 12.693 -4.979 -7.557 1.00 97.50 104 VAL A C 1
ATOM 865 O O . VAL A 1 104 ? 12.069 -5.872 -8.131 1.00 97.50 104 VAL A O 1
ATOM 868 N N . LYS A 1 105 ? 13.970 -5.102 -7.192 1.00 96.81 105 LYS A N 1
ATOM 869 C CA . LYS A 1 105 ? 14.732 -6.349 -7.290 1.00 96.81 105 LYS A CA 1
ATOM 870 C C . LYS A 1 105 ? 14.567 -7.151 -5.987 1.00 96.81 105 LYS A C 1
ATOM 872 O O . LYS A 1 105 ? 14.871 -6.611 -4.923 1.00 96.81 105 LYS A O 1
ATOM 877 N N . PRO A 1 106 ? 14.066 -8.399 -6.028 1.00 95.69 106 PRO A N 1
ATOM 878 C CA . PRO A 1 106 ? 13.960 -9.250 -4.841 1.00 95.69 106 PRO A CA 1
ATOM 879 C C . PRO A 1 106 ? 15.328 -9.556 -4.196 1.00 95.69 106 PRO A C 1
ATOM 881 O O . PRO A 1 106 ? 1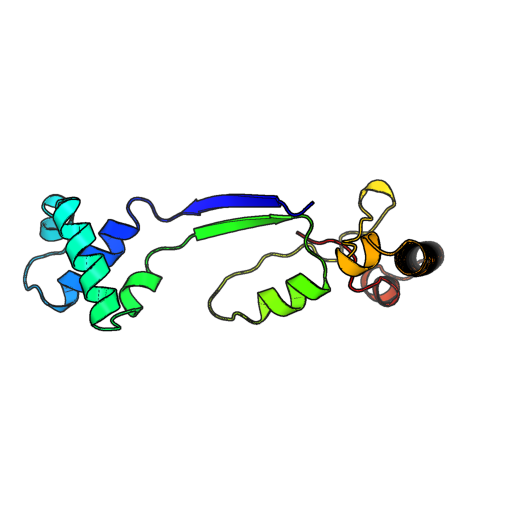6.281 -9.785 -4.943 1.00 95.69 106 PRO A O 1
ATOM 884 N N . PRO A 1 107 ? 15.425 -9.677 -2.852 1.00 95.44 107 PRO A N 1
ATOM 885 C CA . PRO A 1 107 ? 16.693 -9.920 -2.148 1.00 95.44 107 PRO A CA 1
ATOM 886 C C . PRO A 1 107 ? 17.477 -11.136 -2.659 1.00 95.44 107 PRO A C 1
ATOM 888 O O . PRO A 1 107 ? 18.652 -11.030 -2.995 1.00 95.44 107 PRO A O 1
ATOM 891 N N . ARG A 1 108 ? 16.792 -12.268 -2.861 1.00 97.31 108 ARG A N 1
ATOM 892 C CA . ARG A 1 108 ? 17.407 -13.503 -3.382 1.00 97.31 108 ARG A CA 1
ATOM 893 C C . ARG A 1 108 ? 17.999 -13.351 -4.788 1.00 97.31 108 ARG A C 1
ATOM 895 O O . ARG A 1 108 ? 18.927 -14.069 -5.134 1.00 97.31 108 ARG A O 1
ATOM 902 N N . ILE A 1 109 ? 17.448 -12.444 -5.601 1.00 97.50 109 ILE A N 1
ATOM 903 C CA . ILE A 1 109 ? 17.995 -12.122 -6.926 1.00 97.50 109 ILE A CA 1
ATOM 904 C C . ILE A 1 109 ? 19.192 -11.180 -6.774 1.00 97.50 109 ILE A C 1
ATOM 906 O O . ILE A 1 109 ? 20.186 -11.373 -7.457 1.00 97.50 109 ILE A O 1
ATOM 910 N N . SER A 1 110 ? 19.128 -10.183 -5.883 1.00 96.44 110 SER A N 1
ATOM 911 C CA . SER A 1 110 ? 20.246 -9.251 -5.663 1.00 96.44 110 SER A CA 1
ATOM 912 C C . SER A 1 110 ? 21.469 -9.886 -5.001 1.00 96.44 110 SER A C 1
ATOM 914 O O . SER A 1 110 ? 22.579 -9.435 -5.246 1.00 96.44 110 SER A O 1
ATOM 916 N N . GLU A 1 111 ? 21.277 -10.910 -4.170 1.00 97.75 111 GLU A N 1
ATOM 917 C CA . GLU A 1 111 ? 22.355 -11.609 -3.454 1.00 97.75 111 GLU A CA 1
ATOM 918 C C . GLU A 1 111 ? 23.123 -12.598 -4.345 1.00 97.75 111 GLU A C 1
ATOM 920 O O . GLU A 1 111 ? 24.221 -13.025 -3.996 1.00 97.75 111 GLU A O 1
ATOM 925 N N . ASN A 1 112 ? 22.572 -12.959 -5.507 1.00 98.31 112 ASN A N 1
ATOM 926 C CA . ASN A 1 112 ? 23.218 -13.831 -6.479 1.00 98.31 112 ASN A CA 1
ATOM 927 C C . ASN A 1 112 ? 23.627 -13.017 -7.716 1.00 98.31 112 ASN A C 1
ATOM 929 O O . ASN A 1 112 ? 22.777 -12.521 -8.452 1.00 98.31 112 ASN A O 1
ATOM 933 N N . ASN A 1 113 ? 24.934 -12.909 -7.970 1.00 98.19 113 ASN A N 1
ATOM 934 C CA . ASN A 1 113 ? 25.475 -12.088 -9.059 1.00 98.19 113 ASN A CA 1
ATOM 935 C C . ASN A 1 113 ? 24.943 -12.482 -10.447 1.00 98.19 113 ASN A C 1
ATOM 937 O O . ASN A 1 113 ? 24.635 -11.608 -11.258 1.00 98.19 113 ASN A O 1
ATOM 941 N N . GLU A 1 114 ? 24.811 -13.781 -10.722 1.00 98.38 114 GLU A N 1
ATOM 942 C CA . GLU A 1 114 ? 24.315 -14.281 -12.006 1.00 98.38 114 GLU A CA 1
ATOM 943 C C . GLU A 1 114 ? 22.822 -13.974 -12.176 1.00 98.38 114 GLU A C 1
ATOM 945 O O . GLU A 1 114 ? 22.413 -13.397 -13.184 1.00 98.38 114 GLU A O 1
ATOM 950 N N . ALA A 1 115 ? 22.013 -14.255 -11.150 1.00 98.44 115 ALA A N 1
ATOM 951 C CA . ALA A 1 115 ? 20.587 -13.939 -11.156 1.00 98.44 115 ALA A CA 1
ATOM 952 C C . ALA A 1 115 ? 20.333 -12.426 -11.262 1.00 98.44 115 ALA A C 1
ATOM 954 O O . ALA A 1 115 ? 19.448 -11.998 -12.006 1.00 98.44 115 ALA A O 1
ATOM 955 N N . SER A 1 116 ? 21.121 -11.607 -10.556 1.00 98.19 116 SER A N 1
ATOM 956 C CA . SER A 1 116 ? 21.051 -10.147 -10.633 1.00 98.19 116 SER A CA 1
ATOM 957 C C . SER A 1 116 ? 21.324 -9.654 -12.051 1.00 98.19 116 SER A C 1
ATOM 959 O O . SER A 1 116 ? 20.576 -8.814 -12.548 1.00 98.19 116 SER A O 1
ATOM 961 N N . LYS A 1 117 ? 22.348 -10.200 -12.720 1.00 98.50 117 LYS A N 1
ATOM 962 C CA . LYS A 1 117 ? 22.678 -9.847 -14.104 1.00 98.50 117 LYS A CA 1
ATOM 963 C C . LYS A 1 117 ? 21.543 -10.208 -15.066 1.00 98.50 117 LYS A C 1
ATOM 965 O O . LYS A 1 117 ? 21.118 -9.355 -15.839 1.00 98.50 117 LYS A O 1
ATOM 970 N N . ILE A 1 118 ? 21.005 -11.428 -14.971 1.00 98.50 118 ILE A N 1
ATOM 971 C CA . ILE A 1 118 ? 19.865 -11.876 -15.793 1.00 98.50 118 ILE A CA 1
ATOM 972 C C . ILE A 1 118 ? 18.662 -10.941 -15.607 1.00 98.50 118 ILE A C 1
ATOM 974 O O . ILE A 1 118 ? 18.016 -10.543 -16.578 1.00 98.50 118 ILE A O 1
ATOM 978 N N . PHE A 1 119 ? 18.368 -10.565 -14.361 1.00 98.50 119 PHE A N 1
ATOM 979 C CA . PHE A 1 119 ? 17.279 -9.648 -14.045 1.00 98.50 119 PHE A CA 1
ATOM 980 C C . PHE A 1 119 ? 17.497 -8.261 -14.661 1.00 98.50 119 PHE A C 1
ATOM 982 O O . PHE A 1 119 ? 16.591 -7.735 -15.307 1.00 98.50 119 PHE A O 1
ATOM 989 N N . ASP A 1 120 ? 18.684 -7.677 -14.481 1.00 98.06 120 ASP A N 1
ATOM 990 C CA . ASP A 1 120 ? 18.997 -6.333 -14.975 1.00 98.06 120 ASP A CA 1
ATOM 991 C C . ASP A 1 120 ? 18.941 -6.269 -16.508 1.00 98.06 120 ASP A C 1
ATOM 993 O O . ASP A 1 120 ? 18.354 -5.341 -17.071 1.00 98.06 120 ASP A O 1
ATOM 997 N N . GLU A 1 121 ? 19.459 -7.291 -17.193 1.00 98.38 121 GLU A N 1
ATOM 998 C CA . GLU A 1 121 ? 19.388 -7.401 -18.652 1.00 98.38 121 GLU A CA 1
ATOM 999 C C . GLU A 1 121 ? 17.945 -7.522 -19.158 1.00 98.38 121 GLU A C 1
ATOM 1001 O O . GLU A 1 121 ? 17.563 -6.850 -20.120 1.00 98.38 121 GLU A O 1
ATOM 1006 N N . ALA A 1 122 ? 17.121 -8.354 -18.512 1.00 98.50 122 ALA A N 1
ATOM 1007 C CA . ALA A 1 122 ? 15.717 -8.518 -18.884 1.00 98.50 122 ALA A CA 1
ATOM 1008 C C . ALA A 1 122 ? 14.923 -7.216 -18.690 1.00 98.50 122 ALA A C 1
ATOM 1010 O O . ALA A 1 122 ? 14.146 -6.823 -19.564 1.00 98.50 122 ALA A O 1
ATOM 1011 N N . VAL A 1 123 ? 15.148 -6.520 -17.571 1.00 98.06 123 VAL A N 1
ATOM 1012 C CA . VAL A 1 123 ? 14.526 -5.223 -17.280 1.00 98.06 123 VAL A CA 1
ATOM 1013 C C . VAL A 1 123 ? 14.945 -4.168 -18.307 1.00 98.06 123 VAL A C 1
ATOM 1015 O O . VAL A 1 123 ? 14.075 -3.450 -18.803 1.00 98.06 123 VAL A O 1
ATOM 1018 N N . SER A 1 124 ? 16.233 -4.091 -18.663 1.00 97.62 124 SER A N 1
ATOM 1019 C CA . SER A 1 124 ? 16.723 -3.139 -19.673 1.00 97.62 124 SER A CA 1
ATOM 1020 C C . SER A 1 124 ? 16.068 -3.376 -21.030 1.00 97.62 124 SER A C 1
ATOM 1022 O O . SER A 1 124 ? 15.490 -2.454 -21.601 1.00 97.62 124 SER A O 1
ATOM 1024 N N . LYS A 1 125 ? 16.059 -4.626 -21.514 1.00 98.38 125 LYS A N 1
ATOM 1025 C CA . LYS A 1 125 ? 15.445 -4.986 -22.804 1.00 98.38 125 LYS A CA 1
ATOM 1026 C C . LYS A 1 125 ? 13.951 -4.664 -22.845 1.00 98.38 125 LYS A C 1
ATOM 1028 O O . LYS A 1 125 ? 13.461 -4.133 -23.841 1.00 98.38 125 LYS A O 1
ATOM 1033 N N . ALA A 1 126 ? 13.230 -4.954 -21.763 1.00 98.19 126 ALA A N 1
ATOM 1034 C CA . ALA A 1 126 ? 11.814 -4.624 -21.643 1.00 98.19 126 ALA A CA 1
ATOM 1035 C C . ALA A 1 126 ? 11.570 -3.106 -21.677 1.00 98.19 126 ALA A C 1
ATOM 1037 O O . ALA A 1 126 ? 10.656 -2.632 -22.353 1.00 98.19 126 ALA A O 1
ATOM 1038 N N . TYR A 1 127 ? 12.405 -2.331 -20.982 1.00 97.69 127 TYR A N 1
ATOM 1039 C CA . TYR A 1 127 ? 12.313 -0.874 -20.975 1.00 97.69 127 TYR A CA 1
ATOM 1040 C C . TYR A 1 127 ? 12.644 -0.258 -22.342 1.00 97.69 127 TYR A C 1
ATOM 1042 O O . TYR A 1 127 ? 11.919 0.611 -22.823 1.00 97.69 127 TYR A O 1
ATOM 1050 N N . GLU A 1 128 ? 13.689 -0.739 -23.012 1.00 97.50 128 GLU A N 1
ATOM 1051 C CA . GLU A 1 128 ? 14.037 -0.322 -24.373 1.00 97.50 128 GLU A CA 1
ATOM 1052 C C . GLU A 1 128 ? 12.905 -0.618 -25.362 1.00 97.50 128 GLU A C 1
ATOM 1054 O O . GLU A 1 128 ? 12.579 0.226 -26.196 1.00 97.50 128 GLU A O 1
ATOM 1059 N N . ALA A 1 129 ? 12.270 -1.791 -25.257 1.00 98.25 129 ALA A N 1
ATOM 1060 C CA . ALA A 1 129 ? 11.100 -2.129 -26.061 1.00 98.25 129 ALA A CA 1
ATOM 1061 C C . ALA A 1 129 ? 9.933 -1.166 -25.795 1.00 98.25 129 ALA A C 1
ATOM 1063 O O . ALA A 1 129 ? 9.314 -0.682 -26.741 1.00 98.25 129 ALA A O 1
ATOM 1064 N N . TYR A 1 130 ? 9.670 -0.833 -24.527 1.00 97.88 130 TYR A N 1
ATOM 1065 C CA . TYR A 1 130 ? 8.641 0.138 -24.151 1.00 97.88 130 TYR A CA 1
ATOM 1066 C C . TYR A 1 130 ? 8.892 1.513 -24.786 1.00 97.88 130 TYR A C 1
ATOM 1068 O O . TYR A 1 130 ? 7.977 2.086 -25.374 1.00 97.88 130 TYR A O 1
ATOM 1076 N N . VAL A 1 131 ? 10.127 2.025 -24.728 1.00 96.62 131 VAL A N 1
ATOM 1077 C CA . VAL A 1 131 ? 10.490 3.314 -25.343 1.00 96.62 131 VAL A CA 1
ATOM 1078 C C . VAL A 1 131 ? 10.295 3.277 -26.861 1.00 96.62 131 VAL A C 1
ATOM 1080 O O . VAL A 1 131 ? 9.630 4.157 -27.398 1.00 96.62 131 VAL A O 1
ATOM 1083 N N . LYS A 1 132 ? 10.761 2.221 -27.542 1.00 97.69 132 LYS A N 1
ATOM 1084 C CA . LYS A 1 132 ? 10.567 2.062 -28.996 1.00 97.69 132 LYS A CA 1
ATOM 1085 C C . LYS A 1 132 ? 9.088 2.052 -29.390 1.00 97.69 132 LYS A C 1
ATOM 1087 O O . LYS A 1 132 ? 8.723 2.638 -30.404 1.00 97.69 132 LYS A O 1
ATOM 1092 N N . LEU A 1 133 ? 8.227 1.410 -28.597 1.00 97.75 133 LEU A N 1
ATOM 1093 C CA . LEU A 1 133 ? 6.779 1.422 -28.832 1.00 97.75 133 LEU A CA 1
ATOM 1094 C C . LEU A 1 133 ? 6.202 2.840 -28.707 1.00 97.75 133 LEU A C 1
ATOM 1096 O O . LEU A 1 133 ? 5.398 3.247 -29.545 1.00 97.75 133 LEU A O 1
ATOM 1100 N N . LEU A 1 134 ? 6.642 3.619 -27.714 1.00 95.69 134 LEU A N 1
ATOM 1101 C CA . LEU A 1 134 ? 6.234 5.020 -27.588 1.00 95.69 134 LEU A CA 1
ATOM 1102 C C . LEU A 1 134 ? 6.711 5.881 -28.767 1.00 95.69 134 LEU A C 1
ATOM 1104 O O . LEU A 1 134 ? 5.947 6.726 -29.236 1.00 95.69 134 LEU A O 1
ATOM 1108 N N . ASP A 1 135 ? 7.933 5.665 -29.262 1.00 96.44 135 ASP A N 1
ATOM 1109 C CA . ASP A 1 135 ? 8.486 6.389 -30.418 1.00 96.44 135 ASP A CA 1
ATOM 1110 C C . ASP A 1 135 ? 7.680 6.113 -31.699 1.00 96.44 135 ASP A C 1
ATOM 1112 O O . ASP A 1 135 ? 7.473 7.005 -32.525 1.00 96.44 135 ASP A O 1
ATOM 1116 N N . LEU A 1 136 ? 7.125 4.903 -31.817 1.00 97.94 136 LEU A N 1
ATOM 1117 C CA . LEU A 1 136 ? 6.168 4.510 -32.858 1.00 97.94 136 LEU A CA 1
ATOM 1118 C C . LEU A 1 136 ? 4.744 5.049 -32.624 1.00 97.94 136 LEU A C 1
ATOM 1120 O O . LEU A 1 136 ? 3.816 4.668 -33.335 1.00 97.94 136 LEU A O 1
ATOM 1124 N N . ARG A 1 137 ? 4.557 5.951 -31.653 1.00 96.88 137 ARG A N 1
ATOM 1125 C CA . ARG A 1 137 ? 3.273 6.557 -31.263 1.00 96.88 137 ARG A CA 1
ATOM 1126 C C . ARG A 1 137 ? 2.238 5.560 -30.729 1.00 96.88 137 ARG A C 1
ATOM 1128 O O . ARG A 1 137 ? 1.050 5.881 -30.709 1.00 96.88 137 ARG A O 1
ATOM 1135 N N . ILE A 1 138 ? 2.668 4.393 -30.244 1.00 97.56 138 ILE A N 1
ATOM 1136 C CA . ILE A 1 138 ? 1.775 3.476 -29.529 1.00 97.56 138 ILE A CA 1
ATOM 1137 C C . ILE A 1 138 ? 1.379 4.107 -28.182 1.00 97.56 138 ILE A C 1
ATOM 1139 O O . ILE A 1 138 ? 2.253 4.604 -27.459 1.00 97.56 138 ILE A O 1
ATOM 1143 N N . PRO A 1 139 ? 0.084 4.115 -27.813 1.00 96.25 139 PRO A N 1
ATOM 1144 C CA . PRO A 1 139 ? -0.363 4.667 -26.539 1.00 96.25 139 PRO A CA 1
ATOM 1145 C C . PRO A 1 139 ? 0.302 3.985 -25.328 1.00 96.25 139 PRO A C 1
ATOM 1147 O O . PRO A 1 139 ? 0.548 2.777 -25.362 1.00 96.25 139 PRO A O 1
ATOM 1150 N N . PRO A 1 140 ? 0.539 4.700 -24.206 1.00 95.12 140 PRO A N 1
ATOM 1151 C CA . PRO A 1 140 ? 1.154 4.108 -23.014 1.00 95.12 140 PRO A CA 1
ATOM 1152 C C . PRO A 1 140 ? 0.380 2.916 -22.442 1.00 95.12 140 PRO A C 1
ATOM 1154 O O . PRO A 1 140 ? 0.984 2.009 -21.870 1.00 95.12 140 PRO A O 1
ATOM 1157 N N . GLU A 1 141 ? -0.948 2.898 -22.598 1.00 96.88 141 GLU A N 1
ATOM 1158 C CA . GLU A 1 141 ? -1.787 1.802 -22.112 1.00 96.88 141 GLU A CA 1
ATOM 1159 C C . GLU A 1 141 ? -1.575 0.473 -22.846 1.00 96.88 141 GLU A C 1
ATOM 1161 O O . GLU A 1 141 ? -1.773 -0.569 -22.216 1.00 96.88 141 GLU A O 1
ATOM 1166 N N . ASP A 1 142 ? -1.080 0.518 -24.084 1.00 97.75 142 ASP A N 1
ATOM 1167 C CA . ASP A 1 142 ? -0.705 -0.656 -24.875 1.00 97.75 142 ASP A CA 1
ATOM 1168 C C . ASP A 1 142 ? 0.795 -0.932 -24.748 1.00 97.75 142 ASP A C 1
ATOM 1170 O O . ASP A 1 142 ? 1.211 -2.051 -24.449 1.00 97.75 142 ASP A O 1
ATOM 1174 N N . ALA A 1 143 ? 1.628 0.108 -24.869 1.00 97.19 143 ALA A N 1
ATOM 1175 C CA . ALA A 1 143 ? 3.079 -0.026 -24.778 1.00 97.19 143 ALA A CA 1
ATOM 1176 C C . ALA A 1 143 ? 3.518 -0.663 -23.451 1.00 97.19 143 ALA A C 1
ATOM 1178 O O . ALA A 1 143 ? 4.449 -1.462 -23.421 1.00 97.19 143 ALA A O 1
ATOM 1179 N N . ARG A 1 144 ? 2.825 -0.370 -22.341 1.00 96.00 144 ARG A N 1
ATOM 1180 C CA . ARG A 1 144 ? 3.145 -0.917 -21.010 1.00 96.00 144 ARG A CA 1
ATOM 1181 C C . ARG A 1 144 ? 3.093 -2.444 -20.911 1.00 96.00 144 ARG A C 1
ATOM 1183 O O . ARG A 1 144 ? 3.589 -2.966 -19.920 1.00 96.00 144 ARG A O 1
ATOM 1190 N N . TYR A 1 145 ? 2.504 -3.159 -21.872 1.00 97.38 145 TYR A N 1
ATOM 1191 C CA . TYR A 1 145 ? 2.397 -4.623 -21.824 1.00 97.38 145 TYR A CA 1
ATOM 1192 C C . TYR A 1 145 ? 3.761 -5.324 -21.810 1.00 97.38 145 TYR A C 1
ATOM 1194 O O . TYR A 1 145 ? 3.863 -6.439 -21.307 1.00 97.38 145 TYR A O 1
ATOM 1202 N N . VAL A 1 146 ? 4.814 -4.667 -22.308 1.00 97.56 146 VAL A N 1
ATOM 1203 C CA . VAL A 1 146 ? 6.183 -5.200 -22.241 1.00 97.56 146 VAL A CA 1
ATOM 1204 C C . VAL A 1 146 ? 6.878 -4.907 -20.909 1.00 97.56 146 VAL A C 1
ATOM 1206 O O . VAL A 1 146 ? 7.924 -5.486 -20.632 1.00 97.56 146 VAL A O 1
ATOM 1209 N N . LEU A 1 147 ? 6.331 -4.014 -20.072 1.00 96.75 147 LEU A N 1
ATOM 1210 C CA . LEU A 1 147 ? 6.958 -3.647 -18.804 1.00 96.75 147 LEU A CA 1
ATOM 1211 C C . LEU A 1 147 ? 6.902 -4.813 -17.805 1.00 96.75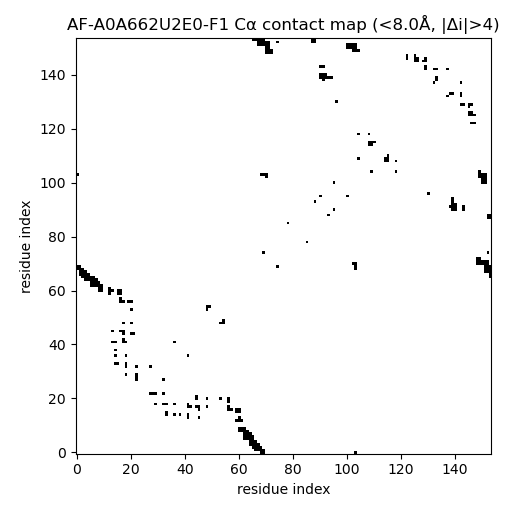 147 LEU A C 1
ATOM 1213 O O . LEU A 1 147 ? 5.852 -5.436 -17.628 1.00 96.75 147 LEU A O 1
ATOM 1217 N N . PRO A 1 148 ? 8.001 -5.089 -17.080 1.00 97.06 148 PRO A N 1
ATOM 1218 C CA . PRO A 1 148 ? 8.034 -6.197 -16.143 1.00 97.06 148 PRO A CA 1
ATOM 1219 C C . PRO A 1 148 ? 7.178 -5.910 -14.904 1.00 97.06 148 PRO A C 1
ATOM 1221 O O . PRO A 1 148 ? 7.034 -4.774 -14.450 1.00 97.06 148 PRO A O 1
ATOM 1224 N N . GLN A 1 149 ? 6.707 -6.972 -14.253 1.00 97.25 149 GLN A N 1
ATOM 1225 C CA . GLN A 1 149 ? 5.977 -6.894 -12.977 1.00 97.25 149 GLN A CA 1
ATOM 1226 C C . GLN A 1 149 ? 6.798 -6.272 -11.830 1.00 97.25 149 GLN A C 1
ATOM 1228 O O . GLN A 1 149 ? 6.250 -5.890 -10.793 1.00 97.25 149 GLN A O 1
ATOM 1233 N N . ALA A 1 150 ? 8.116 -6.173 -12.012 1.00 97.50 150 ALA A N 1
ATOM 1234 C CA . ALA A 1 150 ? 9.037 -5.556 -11.072 1.00 97.50 150 ALA A CA 1
ATOM 1235 C C . ALA A 1 150 ? 8.970 -4.020 -11.063 1.00 97.50 150 ALA A C 1
ATOM 1237 O O . ALA A 1 150 ? 9.473 -3.426 -10.112 1.00 97.50 150 ALA A O 1
ATOM 1238 N N . VAL A 1 151 ? 8.365 -3.375 -12.074 1.00 96.69 151 VAL A N 1
ATOM 1239 C CA . VAL A 1 151 ? 8.250 -1.907 -12.135 1.00 96.69 151 VAL A CA 1
ATOM 1240 C C . VAL A 1 151 ? 7.626 -1.367 -10.855 1.00 96.69 151 VAL A C 1
ATOM 1242 O O . VAL A 1 151 ? 6.659 -1.930 -10.336 1.00 96.69 151 VAL A O 1
ATOM 1245 N N . THR A 1 152 ? 8.201 -0.292 -10.328 1.00 96.44 152 THR A N 1
ATOM 1246 C CA . THR A 1 152 ? 7.712 0.337 -9.108 1.00 96.44 152 THR A CA 1
ATOM 1247 C C . THR A 1 152 ? 6.372 1.035 -9.335 1.00 96.44 152 THR A C 1
ATOM 1249 O O . THR A 1 152 ? 6.001 1.456 -10.435 1.00 96.44 152 THR A O 1
ATOM 1252 N N . THR A 1 153 ? 5.612 1.157 -8.258 1.00 96.62 153 THR A N 1
ATOM 1253 C CA . THR A 1 153 ? 4.383 1.937 -8.190 1.00 96.62 153 THR A CA 1
ATOM 1254 C C . THR A 1 153 ? 4.316 2.657 -6.849 1.00 96.62 153 THR A C 1
ATOM 1256 O O . THR A 1 153 ? 5.104 2.397 -5.931 1.00 96.62 153 THR A O 1
ATOM 1259 N N . LYS A 1 154 ? 3.366 3.578 -6.775 1.00 94.38 154 LYS A N 1
ATOM 1260 C CA . LYS A 1 154 ? 2.897 4.241 -5.569 1.00 94.38 154 LYS A CA 1
ATOM 1261 C C . LYS A 1 154 ? 1.380 4.355 -5.590 1.00 94.38 154 LYS A C 1
ATOM 1263 O O . LYS A 1 154 ? 0.823 4.086 -6.689 1.00 94.38 154 LYS A O 1
#

Mean predicted aligned error: 3.89 Å

Sequence (154 aa):
MIKVKLIRYTPEGEKLVAVAAKQSLSRKPFEYQWGKMSDKEVEVWIKETLKRNHLSPWEHSVYTFVIEGISRACSHQLVRHRIASYTQLSQRFAKMIKEYFSVVKPPRISENNEASKIFDEAVSKAYEAYVKLLDLRIPPEDARYVLPQAVTTK

pLDDT: mean 96.03, std 3.16, range [81.62, 98.56]

Secondary structure (DSSP, 8-state):
--EEEEEEE-TTHHHHHHHHHHHTT-SS-HHHHHHH--HHHHHHHHHHHHHTT--GGGGG--EEEEEESEEHHHHHHHTT--SS------TTTS---TTT--B---HHHHTSHHHHHHHHHHHHHHHHHHHHHHHTT--HHHHGGGS-TTBEE-

Foldseek 3Di:
DKDKDWDDKDVVLLLQLLLVQVVVVDPDDSCVSSVPQDPVSSVVSSVVCVVVVVCVSNLSIDIDMDIWFAFLLVVVVVPVPPSDDDDKDDQQPDPCDPVQWDFDDDPVQVVDPVSVVVVVVLQVVLVVQLVVCVVVVNGSVVSCVSHDRRTIMD

Nearest PDB struc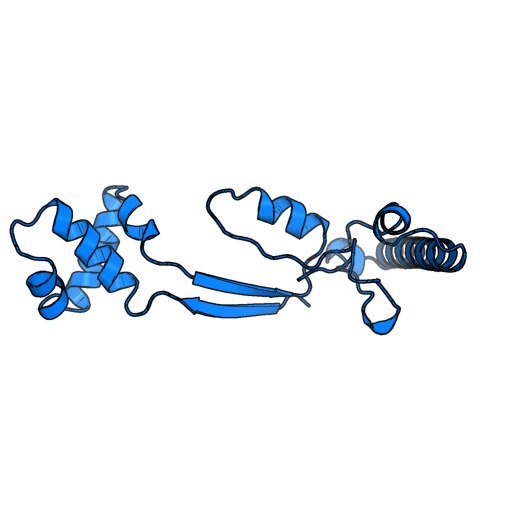tures (foldseek):
  4kat-assembly1_D  TM=8.014E-01  e=2.985E-07  Thermotoga maritima MSB8
  4fzb-assembly4_M  TM=7.391E-01  e=1.800E-07  Paramecium bursaria Chlorella virus 1
  4fzb-assembly2_F  TM=7.559E-01  e=3.387E-07  Paramecium bursaria Chlorella virus 1
  4gtd-assembly1_C  TM=8.010E-01  e=4.950E-07  Thermotoga maritima MSB8
  4gtc-assembly1_B  TM=7.819E-01  e=7.707E-07  Thermotoga maritima MSB8

Solvent-accessible surface area (backbone atoms only — not comparable to full-atom values): 8836 Å² total; per-residue (Å²): 116,73,44,80,41,83,77,48,64,45,82,66,29,64,49,52,26,22,44,51,54,47,50,80,77,42,93,64,57,68,67,58,47,68,75,64,62,45,72,74,53,28,54,52,37,51,54,48,30,62,77,68,68,53,58,74,38,54,72,74,46,49,77,40,69,50,53,34,45,42,23,44,55,53,49,66,56,57,71,65,54,74,93,64,87,87,83,67,70,50,57,59,75,53,71,75,43,80,93,72,55,53,65,48,78,54,68,79,36,65,76,32,69,67,53,32,49,55,49,53,54,53,52,49,55,24,50,54,50,30,52,53,33,44,76,72,68,41,55,45,64,62,28,49,74,52,51,60,55,34,34,48,39,60

Radius of gyration: 23.39 Å; Cα contacts (8 Å, |Δi|>4): 166; chains: 1; bounding box: 54×27×64 Å